Protein AF-A0A174ET36-F1 (afdb_monomer_lite)

Organism: NCBI:txid29363

Secondary structure (DSSP, 8-state):
--------EEEEGGG---PPPGGGGGS-HHHHHHHHHHHHT-EEETTS-EEEETTTHHHHTT-SSHHHHHHHHHTS-GGGEEEETTEEEEEHHHHHHHHHHHHHH-TT-HHHHHHHHHHHHHHTSHHHHHHHHHHHHHHHHHHHHHHHHHHTT-

Structure (mmCIF, N/CA/C/O backbone):
data_AF-A0A174ET36-F1
#
_entry.id   AF-A0A174ET36-F1
#
loop_
_atom_site.group_PDB
_atom_site.id
_atom_site.type_symbol
_atom_site.label_atom_id
_atom_site.label_alt_id
_atom_site.label_comp_id
_atom_site.label_asym_id
_atom_site.label_entity_id
_atom_site.label_seq_id
_atom_site.pdbx_PDB_ins_code
_atom_site.Cartn_x
_atom_site.Cartn_y
_atom_site.Cartn_z
_atom_site.occupancy
_atom_site.B_iso_or_equiv
_atom_site.auth_seq_id
_atom_site.auth_comp_id
_atom_site.auth_asym_id
_atom_site.auth_atom_id
_atom_site.pdbx_PDB_model_num
ATOM 1 N N . MET A 1 1 ? -14.172 -18.590 20.786 1.00 30.34 1 MET A N 1
ATOM 2 C CA . MET A 1 1 ? -14.777 -17.358 20.230 1.00 30.34 1 MET A CA 1
ATOM 3 C C . MET A 1 1 ? -13.667 -16.527 19.600 1.00 30.34 1 MET A C 1
ATOM 5 O O . MET A 1 1 ? -12.855 -15.972 20.326 1.00 30.34 1 MET A O 1
ATOM 9 N N . ASN A 1 2 ? -13.566 -16.510 18.267 1.00 33.94 2 ASN A N 1
ATOM 10 C CA . ASN A 1 2 ? -12.591 -15.669 17.566 1.00 33.94 2 ASN A CA 1
ATOM 11 C C . ASN A 1 2 ? -13.090 -14.224 17.606 1.00 33.94 2 ASN A C 1
ATOM 13 O O . ASN A 1 2 ? -13.995 -13.868 16.854 1.00 33.94 2 ASN A O 1
ATOM 17 N N . ASN A 1 3 ? -12.505 -13.398 18.474 1.00 39.25 3 ASN A N 1
ATOM 18 C CA . ASN A 1 3 ? -12.635 -11.946 18.396 1.00 39.25 3 ASN A CA 1
ATOM 19 C C . ASN A 1 3 ? -11.979 -11.490 17.082 1.00 39.25 3 ASN A C 1
ATOM 21 O O . ASN A 1 3 ? -10.802 -11.135 17.053 1.00 39.25 3 ASN A O 1
ATOM 25 N N . LYS A 1 4 ? -12.717 -11.547 15.964 1.00 53.69 4 LYS A N 1
ATOM 26 C CA . LYS A 1 4 ? -12.343 -10.817 14.751 1.00 53.69 4 LYS A CA 1
ATOM 27 C C . LYS A 1 4 ? -12.384 -9.345 15.134 1.00 53.69 4 LYS A C 1
ATOM 29 O O . LYS A 1 4 ? -13.459 -8.776 15.297 1.00 53.69 4 LYS A O 1
ATOM 34 N N . SER A 1 5 ? -11.213 -8.762 15.368 1.00 60.03 5 SER A N 1
ATOM 35 C CA . SER A 1 5 ? -11.098 -7.333 15.616 1.00 60.03 5 SER A CA 1
ATOM 36 C C . SER A 1 5 ? -11.688 -6.605 14.412 1.00 60.03 5 SER A C 1
ATOM 38 O O . SER A 1 5 ? -11.255 -6.795 13.277 1.00 60.03 5 SER A O 1
ATOM 40 N N . VAL A 1 6 ? -12.746 -5.833 14.651 1.00 76.12 6 VAL A N 1
ATOM 41 C CA . VAL A 1 6 ? -13.384 -5.043 13.600 1.00 76.12 6 VAL A CA 1
ATOM 42 C C . VAL A 1 6 ? -12.384 -3.975 13.171 1.00 76.12 6 VAL A C 1
ATOM 44 O O . VAL A 1 6 ? -11.966 -3.144 13.978 1.00 76.12 6 VAL A O 1
ATOM 47 N N . ILE A 1 7 ? -11.961 -4.026 11.909 1.00 83.81 7 ILE A N 1
ATOM 48 C CA . ILE A 1 7 ? -11.088 -3.008 11.325 1.00 83.81 7 ILE A CA 1
ATOM 49 C C . ILE A 1 7 ? -11.967 -1.816 10.967 1.00 83.81 7 ILE A C 1
ATOM 51 O O . ILE A 1 7 ? -12.843 -1.917 10.112 1.00 83.81 7 ILE A O 1
ATOM 55 N N . VAL A 1 8 ? -11.732 -0.693 11.641 1.00 85.88 8 VAL A N 1
ATOM 56 C CA . VAL A 1 8 ? -12.435 0.566 11.387 1.00 85.88 8 VAL A CA 1
ATOM 57 C C . VAL A 1 8 ? -11.507 1.467 10.589 1.00 85.88 8 VAL A C 1
ATOM 59 O O . VAL A 1 8 ? -10.485 1.919 11.108 1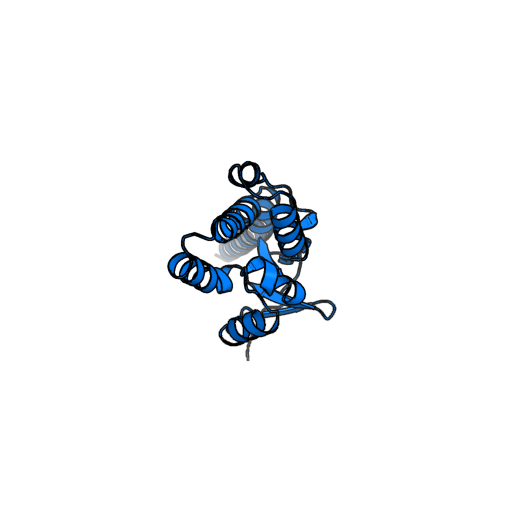.00 85.88 8 VAL A O 1
ATOM 62 N N . PHE A 1 9 ? -11.850 1.710 9.327 1.00 89.81 9 PHE A N 1
ATOM 63 C CA . PHE A 1 9 ? -11.112 2.636 8.476 1.00 89.81 9 PHE A CA 1
ATOM 64 C C . PHE A 1 9 ? -11.324 4.081 8.931 1.00 89.81 9 PHE A C 1
ATOM 66 O O . PHE A 1 9 ? -12.436 4.464 9.285 1.00 89.81 9 PHE A O 1
ATOM 73 N N . SER A 1 10 ? -10.247 4.867 8.946 1.00 86.81 10 SER A N 1
ATOM 74 C CA . SER A 1 10 ? -10.264 6.260 9.399 1.00 86.81 10 SER A CA 1
ATOM 75 C C . SER A 1 10 ? -10.123 7.258 8.257 1.00 86.81 10 SER A C 1
ATOM 77 O O . SER A 1 10 ? -10.764 8.304 8.299 1.00 86.81 10 SER A O 1
ATOM 79 N N . SER A 1 11 ? -9.264 6.988 7.271 1.00 90.06 11 SER A N 1
ATOM 80 C CA . SER A 1 11 ? -9.043 7.908 6.150 1.00 90.06 11 SER A CA 1
ATOM 81 C C . SER A 1 11 ? -8.511 7.204 4.905 1.00 90.06 11 SER A C 1
ATOM 83 O O . SER A 1 11 ? -7.93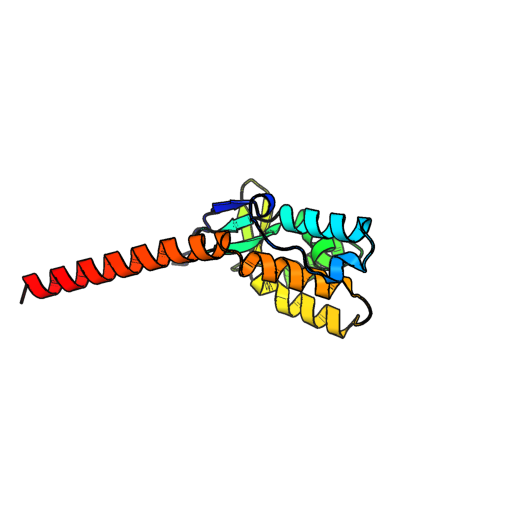1 6.118 4.977 1.00 90.06 11 SER A O 1
ATOM 85 N N . ASP A 1 12 ? -8.696 7.843 3.751 1.00 94.81 12 ASP A N 1
ATOM 86 C CA . ASP A 1 12 ? -7.997 7.485 2.519 1.00 94.81 12 ASP A CA 1
ATOM 87 C C . ASP A 1 12 ? -6.554 7.990 2.559 1.00 94.81 12 ASP A C 1
ATOM 89 O O . ASP A 1 12 ? -6.300 9.123 2.969 1.00 94.81 12 ASP A O 1
ATOM 93 N N . ILE A 1 13 ? -5.608 7.194 2.048 1.00 95.88 13 ILE A N 1
ATOM 94 C CA . ILE A 1 13 ? -4.189 7.589 1.994 1.00 95.88 13 ILE A CA 1
ATOM 95 C C . ILE A 1 13 ? -3.992 8.859 1.157 1.00 95.88 13 ILE A C 1
ATOM 97 O O . ILE A 1 13 ? -3.118 9.664 1.458 1.00 95.88 13 ILE A O 1
ATOM 101 N N . ARG A 1 14 ? -4.834 9.087 0.139 1.00 95.19 14 ARG A N 1
ATOM 102 C CA . ARG A 1 14 ? -4.799 10.311 -0.678 1.00 95.19 14 ARG A CA 1
ATOM 103 C C . ARG A 1 14 ? -4.904 11.600 0.150 1.00 95.19 14 ARG A C 1
ATOM 105 O O . ARG A 1 14 ? -4.419 12.628 -0.307 1.00 95.19 14 ARG A O 1
ATOM 112 N N . GLY A 1 15 ? -5.563 11.553 1.307 1.00 92.25 15 GLY A N 1
ATOM 113 C CA . GLY A 1 15 ? -5.726 12.700 2.200 1.00 92.25 15 GLY A CA 1
ATOM 114 C C . GLY A 1 15 ? -4.590 12.887 3.207 1.00 92.25 15 GLY A C 1
ATOM 115 O O . GLY A 1 15 ? -4.672 13.814 4.002 1.00 92.25 15 GLY A O 1
ATOM 116 N N . ILE A 1 16 ? -3.575 12.017 3.206 1.00 94.69 16 ILE A N 1
ATOM 117 C CA . ILE A 1 16 ? -2.438 12.092 4.127 1.00 94.69 16 ILE A CA 1
ATOM 118 C C . ILE A 1 16 ? -1.356 12.998 3.543 1.00 94.69 16 ILE A C 1
ATOM 120 O O . ILE A 1 16 ? -0.917 12.803 2.407 1.00 94.69 16 ILE A O 1
ATOM 124 N N . ASN A 1 17 ? -0.884 13.948 4.344 1.00 93.56 17 ASN A N 1
ATOM 125 C CA . ASN A 1 17 ? 0.237 14.807 3.988 1.00 93.56 17 ASN A CA 1
ATOM 126 C C . ASN A 1 17 ? 1.558 14.090 4.285 1.00 93.56 17 ASN A C 1
ATOM 128 O O . ASN A 1 17 ? 1.826 13.715 5.422 1.00 93.56 17 ASN A O 1
ATOM 132 N N . TYR A 1 18 ? 2.398 13.900 3.268 1.00 95.62 18 TYR A N 1
ATOM 133 C CA . TYR A 1 18 ? 3.732 13.313 3.417 1.00 95.62 18 TYR A CA 1
ATOM 134 C C . TYR A 1 18 ? 4.707 13.918 2.407 1.00 95.62 18 TYR A C 1
ATOM 136 O O . TYR A 1 18 ? 4.307 14.457 1.368 1.00 95.62 18 TYR A O 1
ATOM 144 N N . LYS A 1 19 ? 6.006 13.816 2.695 1.00 95.56 19 LYS A N 1
ATOM 145 C CA . LYS A 1 19 ? 7.051 14.280 1.785 1.00 95.56 19 LYS A CA 1
ATOM 146 C C . LYS A 1 19 ? 7.333 13.209 0.731 1.00 95.56 19 LYS A C 1
ATOM 148 O O . LYS A 1 19 ? 7.618 12.062 1.052 1.00 95.56 19 LYS A O 1
ATOM 153 N N . MET A 1 20 ? 7.289 13.576 -0.549 1.00 96.56 20 MET A N 1
ATOM 154 C CA . MET A 1 20 ? 7.713 12.665 -1.618 1.00 96.56 20 MET A CA 1
ATOM 155 C C . MET A 1 20 ? 9.227 12.394 -1.502 1.00 96.56 20 MET A C 1
ATOM 157 O O . MET A 1 20 ? 9.990 13.363 -1.439 1.00 96.56 20 MET A O 1
ATOM 161 N N . PRO A 1 21 ? 9.687 11.127 -1.521 1.00 96.94 21 PRO A N 1
ATOM 162 C CA . PRO A 1 21 ? 11.110 10.809 -1.432 1.00 96.94 21 PRO A CA 1
ATOM 163 C C . PRO A 1 21 ? 11.936 11.458 -2.547 1.00 96.94 21 PRO A C 1
ATOM 165 O O . PRO A 1 21 ? 11.531 11.465 -3.710 1.00 96.94 21 PRO A O 1
ATOM 168 N N . GLU A 1 22 ? 13.134 11.944 -2.213 1.00 95.44 22 GLU A N 1
ATOM 169 C CA . GLU A 1 22 ? 14.028 12.641 -3.154 1.00 95.44 22 GLU A CA 1
ATOM 170 C C . GLU A 1 22 ? 14.360 11.793 -4.391 1.00 95.44 22 GLU A C 1
ATOM 172 O O . GLU A 1 22 ? 14.362 12.307 -5.510 1.00 95.44 22 GLU A O 1
ATOM 177 N N . ARG A 1 23 ? 14.509 10.470 -4.218 1.00 93.94 23 ARG A N 1
ATOM 178 C CA . ARG A 1 23 ? 14.747 9.503 -5.304 1.00 93.94 23 ARG A CA 1
ATOM 179 C C . ARG A 1 23 ? 13.709 9.599 -6.424 1.00 93.94 23 ARG A C 1
ATOM 181 O O . ARG A 1 23 ? 14.022 9.284 -7.570 1.00 93.94 23 ARG A O 1
ATOM 188 N N . ALA A 1 24 ? 12.478 10.014 -6.122 1.00 95.38 24 ALA A N 1
ATOM 189 C CA . ALA A 1 24 ? 11.432 10.178 -7.126 1.00 95.38 24 ALA A CA 1
ATOM 190 C C . ALA A 1 24 ? 11.827 11.169 -8.237 1.00 95.38 24 ALA A C 1
ATOM 192 O O . ALA A 1 24 ? 11.354 11.022 -9.364 1.00 95.38 24 ALA A O 1
ATOM 193 N N . LYS A 1 25 ? 12.703 12.141 -7.941 1.00 95.25 25 LYS A N 1
ATOM 194 C CA . LYS A 1 25 ? 13.207 13.130 -8.908 1.00 95.25 25 LYS A CA 1
ATOM 195 C C . LYS A 1 25 ? 14.085 12.498 -9.996 1.00 95.25 25 LYS A C 1
ATOM 197 O O . LYS A 1 25 ? 14.081 12.987 -11.122 1.00 95.25 25 LYS A O 1
ATOM 202 N N . ASP A 1 26 ? 14.742 11.380 -9.687 1.00 95.19 26 ASP A N 1
ATOM 203 C CA . ASP A 1 26 ? 15.672 10.672 -10.582 1.00 95.19 26 ASP A CA 1
ATOM 204 C C . ASP A 1 26 ? 15.021 9.508 -11.349 1.00 95.19 26 ASP A C 1
ATOM 206 O O . ASP A 1 26 ? 15.711 8.691 -11.969 1.00 95.19 26 ASP A O 1
ATOM 210 N N . LEU A 1 27 ? 13.701 9.356 -11.238 1.00 95.81 27 LEU A N 1
ATOM 211 C CA . LEU A 1 27 ? 12.941 8.243 -11.801 1.00 95.81 27 LEU A CA 1
ATOM 212 C C . LEU A 1 27 ? 11.927 8.736 -12.838 1.00 95.81 27 LEU A C 1
ATOM 214 O O . LEU A 1 27 ? 11.564 9.910 -12.883 1.00 95.81 27 LEU A O 1
ATOM 218 N N . ASP A 1 28 ? 11.438 7.820 -13.681 1.00 96.44 28 ASP A N 1
ATOM 219 C CA . ASP A 1 28 ? 10.418 8.160 -14.674 1.00 96.44 28 ASP A CA 1
ATOM 220 C C . ASP A 1 28 ? 9.139 8.665 -13.989 1.00 96.44 28 ASP A C 1
ATOM 222 O O . ASP A 1 28 ? 8.473 7.935 -13.245 1.00 96.44 28 ASP A O 1
ATOM 226 N N . LYS A 1 29 ? 8.766 9.910 -14.298 1.00 96.56 29 LYS A N 1
ATOM 227 C CA . LYS A 1 29 ? 7.619 10.610 -13.703 1.00 96.56 29 LYS A CA 1
ATOM 228 C C . LYS A 1 29 ? 6.309 9.851 -13.903 1.00 96.56 29 LYS A C 1
ATOM 230 O O . LYS A 1 29 ? 5.458 9.845 -13.014 1.00 96.56 29 LYS A O 1
ATOM 235 N N . THR A 1 30 ? 6.143 9.188 -15.048 1.00 96.81 30 THR A N 1
ATOM 236 C CA . THR A 1 30 ? 4.926 8.419 -15.348 1.00 96.81 30 THR A CA 1
ATOM 237 C C . THR A 1 30 ? 4.798 7.226 -14.409 1.00 96.81 30 THR A C 1
ATOM 239 O O . THR A 1 30 ? 3.730 6.958 -13.856 1.00 96.81 30 THR A O 1
ATOM 242 N N . THR A 1 31 ? 5.900 6.516 -14.199 1.00 96.12 31 THR A N 1
ATOM 243 C CA . THR A 1 31 ? 5.972 5.351 -13.324 1.00 96.12 31 THR A CA 1
ATOM 244 C C . THR A 1 31 ? 5.836 5.742 -11.855 1.00 96.12 31 THR A C 1
ATOM 246 O O . THR A 1 31 ? 5.088 5.083 -11.132 1.00 96.12 31 THR A O 1
ATOM 249 N N . VAL A 1 32 ? 6.476 6.838 -11.429 1.00 97.38 32 VAL A N 1
ATOM 250 C CA . VAL A 1 32 ? 6.290 7.422 -10.089 1.00 97.38 32 VAL A CA 1
ATOM 251 C C . VAL A 1 32 ? 4.810 7.725 -9.853 1.00 97.38 32 VAL A C 1
ATOM 253 O O . VAL A 1 32 ? 4.225 7.202 -8.909 1.00 97.38 32 VAL A O 1
ATOM 256 N N . LYS A 1 33 ? 4.156 8.456 -10.766 1.00 96.94 33 LYS A N 1
ATOM 257 C CA . LYS A 1 33 ? 2.726 8.787 -10.660 1.00 96.94 33 LYS A CA 1
ATOM 258 C C . LYS A 1 33 ? 1.837 7.544 -10.568 1.00 96.94 33 LYS A C 1
ATOM 260 O O . LYS A 1 33 ? 0.890 7.527 -9.786 1.00 96.94 33 LYS A O 1
ATOM 265 N N . LYS A 1 34 ? 2.133 6.488 -11.337 1.00 97.12 34 LYS A N 1
ATOM 266 C CA . LYS A 1 34 ? 1.399 5.210 -11.263 1.00 97.12 34 LYS A CA 1
ATOM 267 C C . LYS A 1 34 ? 1.531 4.553 -9.887 1.00 97.12 34 LYS A C 1
ATOM 269 O O . LYS A 1 34 ? 0.523 4.094 -9.355 1.00 97.12 34 LYS A O 1
ATOM 274 N N . ILE A 1 35 ? 2.735 4.531 -9.313 1.00 97.25 35 ILE A N 1
ATOM 275 C CA . ILE A 1 35 ? 2.979 4.004 -7.961 1.00 97.25 35 ILE A CA 1
ATOM 276 C C . ILE A 1 35 ? 2.235 4.831 -6.918 1.00 97.25 35 ILE A C 1
ATOM 278 O O . ILE A 1 35 ? 1.472 4.273 -6.134 1.00 97.25 35 ILE A O 1
ATOM 282 N N . THR A 1 36 ? 2.412 6.152 -6.936 1.00 97.12 36 THR A N 1
ATOM 283 C CA . THR A 1 36 ? 1.763 7.061 -5.988 1.00 97.12 36 THR A CA 1
ATOM 284 C C . THR A 1 36 ? 0.247 6.906 -6.035 1.00 97.12 36 THR A C 1
ATOM 286 O O . THR A 1 36 ? -0.390 6.759 -4.999 1.00 97.12 36 THR A O 1
ATOM 289 N N . ASN A 1 37 ? -0.343 6.836 -7.231 1.00 97.38 37 ASN A N 1
ATOM 290 C CA . ASN A 1 37 ? -1.777 6.603 -7.376 1.00 97.38 37 ASN A CA 1
ATOM 291 C C . ASN A 1 37 ? -2.204 5.234 -6.833 1.00 97.38 37 ASN A C 1
ATOM 293 O O . ASN A 1 37 ? -3.236 5.148 -6.175 1.00 97.38 37 ASN A O 1
ATOM 297 N N . ALA A 1 38 ? -1.426 4.177 -7.078 1.00 97.00 38 ALA A N 1
ATOM 298 C CA . ALA A 1 38 ? -1.718 2.844 -6.555 1.00 97.00 38 ALA A CA 1
ATOM 299 C C . ALA A 1 38 ? -1.717 2.805 -5.018 1.00 97.00 38 ALA A C 1
ATOM 301 O O . ALA A 1 38 ? -2.593 2.163 -4.439 1.00 97.00 38 ALA A O 1
ATOM 302 N N . ILE A 1 39 ? -0.780 3.516 -4.382 1.00 97.56 39 ILE A N 1
ATOM 303 C CA . ILE A 1 39 ? -0.695 3.677 -2.924 1.00 97.56 39 ILE A CA 1
ATOM 304 C C . ILE A 1 39 ? -1.858 4.533 -2.405 1.00 97.56 39 ILE A C 1
ATOM 306 O O . ILE A 1 39 ? -2.533 4.132 -1.465 1.00 97.56 39 ILE A O 1
ATOM 310 N N . ASN A 1 40 ? -2.173 5.651 -3.064 1.00 96.44 40 ASN A N 1
ATOM 311 C CA . ASN A 1 40 ? -3.259 6.561 -2.677 1.00 96.44 40 ASN A CA 1
ATOM 312 C C . ASN A 1 40 ? -4.664 5.933 -2.735 1.00 96.44 40 ASN A C 1
ATOM 314 O O . ASN A 1 40 ? -5.602 6.509 -2.192 1.00 96.44 40 ASN A O 1
ATOM 318 N N . TYR A 1 41 ? -4.826 4.791 -3.412 1.00 95.88 41 TYR A N 1
ATOM 319 C CA . TYR A 1 41 ? -6.054 3.983 -3.391 1.00 95.88 41 TYR A CA 1
ATOM 320 C C . TYR A 1 41 ? -6.220 3.152 -2.106 1.00 95.88 41 TYR A C 1
ATOM 322 O O . TYR A 1 41 ? -7.272 2.546 -1.889 1.00 95.88 41 TYR A O 1
ATOM 330 N N . GLY A 1 42 ? -5.177 3.073 -1.281 1.00 96.75 42 GLY A N 1
ATOM 331 C CA . GLY A 1 42 ? -5.232 2.455 0.033 1.00 96.75 42 GLY A CA 1
ATOM 332 C C . GLY A 1 42 ? -5.902 3.345 1.079 1.00 96.75 42 GLY A C 1
ATOM 333 O O . GLY A 1 42 ? -6.246 4.505 0.838 1.00 96.75 42 GLY A O 1
ATOM 334 N N . LYS A 1 43 ? -6.069 2.777 2.268 1.00 96.94 43 LYS A N 1
ATOM 335 C CA . LYS A 1 43 ? -6.713 3.412 3.419 1.00 96.94 43 LYS A CA 1
ATOM 336 C C . LYS A 1 43 ? -5.856 3.255 4.668 1.00 96.94 43 LYS A C 1
ATOM 338 O O . LYS A 1 43 ? -4.965 2.409 4.723 1.00 96.94 43 LYS A O 1
ATOM 343 N N . THR A 1 44 ? -6.154 4.044 5.685 1.00 95.94 44 THR A N 1
ATOM 344 C CA . THR A 1 44 ? -5.596 3.896 7.029 1.00 95.94 44 THR A CA 1
ATOM 345 C C . THR A 1 44 ? -6.699 3.458 7.985 1.00 95.94 44 THR A C 1
ATOM 347 O O . THR A 1 44 ? -7.858 3.856 7.824 1.00 95.94 44 THR A O 1
ATOM 350 N N . ASP A 1 45 ? -6.379 2.611 8.962 1.00 93.88 45 ASP A N 1
ATOM 351 C CA . ASP A 1 45 ? -7.316 2.303 10.044 1.00 93.88 45 ASP A CA 1
ATOM 352 C C . ASP A 1 45 ? -7.209 3.308 11.200 1.00 93.88 45 ASP A C 1
ATOM 354 O O . ASP A 1 45 ? -6.294 4.128 11.275 1.00 93.88 45 ASP A O 1
ATOM 358 N N . SER A 1 46 ? -8.155 3.236 12.132 1.00 89.69 46 SER A N 1
ATOM 359 C CA . SER A 1 46 ? -8.200 4.079 13.333 1.00 89.69 46 SER A CA 1
ATOM 360 C C . SER A 1 46 ? -7.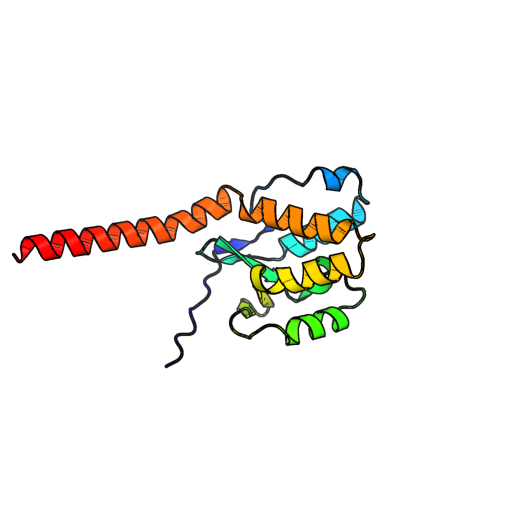000 3.917 14.275 1.00 89.69 46 SER A C 1
ATOM 362 O O . SER A 1 46 ? -6.867 4.686 15.226 1.00 89.69 46 SER A O 1
ATOM 364 N N . ARG A 1 47 ? -6.124 2.937 14.027 1.00 90.38 47 ARG A N 1
ATOM 365 C CA . ARG A 1 47 ? -4.867 2.711 14.753 1.00 90.38 47 ARG A CA 1
ATOM 366 C C . ARG A 1 47 ? -3.657 3.243 13.979 1.00 90.38 47 ARG A C 1
ATOM 368 O O . ARG A 1 47 ? -2.527 3.042 14.418 1.00 90.38 47 ARG A O 1
ATOM 375 N N . GLY A 1 48 ? -3.869 3.898 12.837 1.00 92.69 48 GLY A N 1
ATOM 376 C CA . GLY A 1 48 ? -2.801 4.389 11.970 1.00 92.69 48 GLY A CA 1
ATOM 377 C C . GLY A 1 48 ? -2.055 3.268 11.240 1.00 92.69 48 GLY A C 1
ATOM 378 O O . GLY A 1 48 ? -0.874 3.425 10.926 1.00 92.69 48 GLY A O 1
ATOM 379 N N . LEU A 1 49 ? -2.702 2.119 11.012 1.00 95.06 49 LEU A N 1
ATOM 380 C CA . LEU A 1 49 ? -2.164 1.063 10.158 1.00 95.06 49 LEU A CA 1
ATOM 381 C C . LEU A 1 49 ? -2.551 1.302 8.700 1.00 95.06 49 LEU A C 1
ATOM 383 O O . LEU A 1 49 ? -3.687 1.665 8.404 1.00 95.06 49 LEU A O 1
ATOM 387 N N . ILE A 1 50 ? -1.611 1.048 7.793 1.00 97.06 50 ILE A N 1
ATOM 388 C CA . ILE A 1 50 ? -1.771 1.272 6.355 1.00 97.06 50 ILE A CA 1
ATOM 389 C C . ILE A 1 50 ? -2.283 -0.000 5.675 1.00 97.06 50 ILE A C 1
ATOM 391 O O . ILE A 1 50 ? -1.689 -1.072 5.803 1.00 97.06 50 ILE A O 1
ATOM 395 N N . TRP A 1 51 ? -3.351 0.136 4.897 1.00 97.44 51 TRP A N 1
ATOM 396 C CA . TRP A 1 51 ? -4.009 -0.939 4.166 1.00 97.44 51 TRP A CA 1
ATOM 397 C C . TRP A 1 51 ? -3.980 -0.655 2.666 1.00 97.44 51 TRP A C 1
ATOM 399 O O . TRP A 1 51 ? -4.506 0.353 2.194 1.00 97.44 51 TRP A O 1
ATOM 409 N N . ILE A 1 52 ? -3.382 -1.562 1.899 1.00 97.31 52 ILE A N 1
ATOM 410 C CA . ILE A 1 52 ? -3.219 -1.430 0.451 1.00 97.31 52 ILE A CA 1
ATOM 411 C C . ILE A 1 52 ? -4.375 -2.127 -0.257 1.00 97.31 52 ILE A C 1
ATOM 413 O O . ILE A 1 52 ? -4.711 -3.264 0.067 1.00 97.31 52 ILE A O 1
ATOM 417 N N . ASN A 1 53 ? -4.974 -1.453 -1.238 1.00 96.25 53 ASN A N 1
ATOM 418 C CA . ASN A 1 53 ? -6.062 -2.018 -2.027 1.00 96.25 53 ASN A CA 1
ATOM 419 C C . ASN A 1 53 ? -5.540 -3.137 -2.949 1.00 96.25 53 ASN A C 1
ATOM 421 O O . ASN A 1 53 ? -4.627 -2.930 -3.755 1.00 96.25 53 ASN A O 1
ATOM 425 N N . CYS A 1 54 ? -6.145 -4.323 -2.875 1.00 94.50 54 CYS A N 1
ATOM 426 C CA . CYS A 1 54 ? -5.723 -5.490 -3.650 1.00 94.50 54 CYS A CA 1
ATOM 427 C C . CYS A 1 54 ? -5.848 -5.287 -5.173 1.00 94.50 54 CYS A C 1
ATOM 429 O O . CYS A 1 54 ? -5.130 -5.925 -5.941 1.00 94.50 54 CYS A O 1
ATOM 431 N N . SER A 1 55 ? -6.698 -4.371 -5.651 1.00 93.50 55 SER A N 1
ATOM 432 C CA . SER A 1 55 ? -6.836 -4.093 -7.091 1.00 93.50 55 SER A CA 1
ATOM 433 C C . SER A 1 55 ? -5.604 -3.404 -7.701 1.00 93.50 55 SER A C 1
ATOM 435 O O . SER A 1 55 ? -5.301 -3.600 -8.886 1.00 93.50 55 SER A O 1
ATOM 437 N N . THR A 1 56 ? -4.855 -2.641 -6.897 1.00 94.94 56 THR A N 1
ATOM 438 C CA . THR A 1 56 ? -3.660 -1.889 -7.316 1.00 94.94 56 THR A CA 1
ATOM 439 C C . THR A 1 56 ? -2.350 -2.541 -6.865 1.00 94.94 56 THR A C 1
ATOM 441 O O . THR A 1 56 ? -1.271 -2.082 -7.243 1.00 94.94 56 THR A O 1
ATOM 444 N N . ILE A 1 57 ? -2.423 -3.660 -6.138 1.00 93.62 57 ILE A N 1
ATOM 445 C CA . ILE A 1 57 ? -1.274 -4.314 -5.499 1.00 93.62 57 ILE A CA 1
ATOM 446 C C . ILE A 1 57 ? -0.165 -4.724 -6.474 1.00 93.62 57 ILE A C 1
ATOM 448 O O . ILE A 1 57 ? 1.011 -4.628 -6.147 1.00 93.62 57 ILE A O 1
ATOM 452 N N . HIS A 1 58 ? -0.511 -5.117 -7.700 1.00 94.00 58 HIS A N 1
ATOM 453 C CA . HIS A 1 58 ? 0.459 -5.467 -8.740 1.00 94.00 58 HIS A CA 1
ATOM 454 C C . HIS A 1 58 ? 1.417 -4.309 -9.070 1.00 94.00 58 HIS A C 1
ATOM 456 O O . HIS A 1 58 ? 2.605 -4.527 -9.309 1.00 94.00 58 HIS A O 1
ATOM 462 N N . THR A 1 59 ? 0.916 -3.071 -9.015 1.00 94.69 59 THR A N 1
ATOM 463 C CA . THR A 1 59 ? 1.711 -1.851 -9.190 1.00 94.69 59 THR A CA 1
ATOM 464 C C . THR A 1 59 ? 2.568 -1.565 -7.960 1.00 94.69 59 THR A C 1
ATOM 466 O O . THR A 1 59 ? 3.711 -1.148 -8.113 1.00 94.69 59 THR A O 1
ATOM 469 N N . VAL A 1 60 ? 2.064 -1.829 -6.752 1.00 93.75 60 VAL A N 1
ATOM 470 C CA . VAL A 1 60 ? 2.826 -1.653 -5.501 1.00 93.75 60 VAL A CA 1
ATOM 471 C C . VAL A 1 60 ? 3.965 -2.677 -5.405 1.00 93.75 60 VAL A C 1
ATOM 473 O O . VAL A 1 60 ? 5.110 -2.313 -5.174 1.00 93.75 60 VAL A O 1
ATOM 476 N N . LEU A 1 61 ? 3.690 -3.951 -5.694 1.00 92.12 61 LEU A N 1
ATOM 477 C CA . LEU A 1 61 ? 4.674 -5.042 -5.678 1.00 92.12 61 LEU A CA 1
ATOM 478 C C . LEU A 1 61 ? 5.561 -5.091 -6.930 1.00 92.12 61 LEU A C 1
ATOM 480 O O . LEU A 1 61 ? 6.453 -5.938 -7.032 1.00 92.12 61 LEU A O 1
ATOM 484 N N . ARG A 1 62 ? 5.313 -4.209 -7.908 1.00 91.94 62 ARG A N 1
ATOM 485 C CA . ARG A 1 62 ? 6.033 -4.153 -9.188 1.00 91.94 62 ARG A CA 1
ATOM 486 C C . ARG A 1 62 ? 6.126 -5.519 -9.868 1.00 91.94 62 ARG A C 1
ATOM 488 O O . ARG A 1 62 ? 7.200 -5.935 -10.306 1.00 91.94 62 ARG A O 1
ATOM 495 N N . VAL A 1 63 ? 4.997 -6.213 -9.951 1.00 90.19 63 VAL A N 1
ATOM 496 C CA . VAL A 1 63 ? 4.843 -7.430 -10.758 1.00 90.19 63 VAL A CA 1
ATOM 497 C C . VAL A 1 63 ? 4.176 -7.089 -12.085 1.00 90.19 63 VAL A C 1
ATOM 499 O O . VAL A 1 63 ? 3.455 -6.098 -12.204 1.00 90.19 63 VAL A O 1
ATOM 502 N N . ARG A 1 64 ? 4.447 -7.894 -13.114 1.00 85.69 64 ARG A N 1
ATOM 503 C CA . ARG A 1 64 ? 3.989 -7.602 -14.475 1.00 85.69 64 ARG A CA 1
ATOM 504 C C . ARG A 1 64 ? 2.481 -7.787 -14.618 1.00 85.69 64 ARG A C 1
ATOM 506 O O . ARG A 1 64 ? 1.847 -6.995 -15.311 1.00 85.69 64 ARG A O 1
ATOM 513 N N . ARG A 1 65 ? 1.915 -8.833 -14.009 1.00 87.12 65 ARG A N 1
ATOM 514 C CA . ARG A 1 65 ? 0.501 -9.189 -14.166 1.00 87.12 65 ARG A CA 1
ATOM 515 C C . ARG A 1 65 ? -0.222 -9.173 -12.822 1.00 87.12 65 ARG A C 1
ATOM 517 O O . ARG A 1 65 ? 0.357 -9.440 -11.773 1.00 87.12 65 ARG A O 1
ATOM 524 N N . LYS A 1 66 ? -1.531 -8.908 -12.865 1.00 86.25 66 LYS A N 1
ATOM 525 C CA . LYS A 1 66 ? -2.406 -8.971 -11.682 1.00 86.25 66 LYS A CA 1
ATOM 526 C C . LYS A 1 66 ? -2.456 -10.374 -11.064 1.00 86.25 66 LYS A C 1
ATOM 528 O O . LYS A 1 66 ? -2.516 -10.486 -9.846 1.00 86.25 66 LYS A O 1
ATOM 533 N N . VAL A 1 67 ? -2.401 -11.419 -11.893 1.00 86.81 67 VAL A N 1
ATOM 534 C CA . VAL A 1 67 ? -2.387 -12.823 -11.444 1.00 86.81 67 VAL A CA 1
ATOM 535 C C . VAL A 1 67 ? -1.149 -13.147 -10.605 1.00 86.81 67 VAL A C 1
ATOM 537 O O . VAL A 1 67 ? -1.288 -13.732 -9.538 1.00 86.81 67 VAL A O 1
ATOM 540 N N . ASP A 1 68 ? 0.028 -12.652 -10.999 1.00 87.00 68 ASP A N 1
ATOM 541 C CA . ASP A 1 68 ? 1.269 -12.826 -10.230 1.00 87.00 68 ASP A CA 1
ATOM 542 C C . ASP A 1 68 ? 1.125 -12.228 -8.821 1.00 87.00 68 ASP A C 1
ATOM 544 O O . ASP A 1 68 ? 1.563 -12.799 -7.827 1.00 87.00 68 ASP A O 1
ATOM 548 N N . ALA A 1 69 ? 0.454 -11.077 -8.729 1.00 87.31 69 ALA A N 1
ATOM 549 C CA . ALA A 1 69 ? 0.190 -10.416 -7.458 1.00 87.31 69 ALA A CA 1
ATOM 550 C C . ALA A 1 69 ? -0.818 -11.194 -6.595 1.00 87.31 69 ALA A C 1
ATOM 552 O O . ALA A 1 69 ? -0.692 -11.210 -5.375 1.00 87.31 69 ALA A O 1
ATOM 553 N N . ARG A 1 70 ? -1.798 -11.862 -7.218 1.00 86.88 70 ARG A N 1
ATOM 554 C CA . ARG A 1 70 ? -2.799 -12.682 -6.523 1.00 86.88 70 ARG A CA 1
ATOM 555 C C . ARG A 1 70 ? -2.160 -13.872 -5.809 1.00 86.88 70 ARG A C 1
ATOM 557 O O . ARG A 1 70 ? -2.462 -14.088 -4.642 1.00 86.88 70 ARG A O 1
ATOM 564 N N . HIS A 1 71 ? -1.224 -14.561 -6.459 1.00 87.88 71 HIS A N 1
ATOM 565 C CA . HIS A 1 71 ? -0.484 -15.662 -5.833 1.00 87.88 71 HIS A CA 1
ATOM 566 C C . HIS A 1 71 ? 0.330 -15.206 -4.617 1.00 87.88 71 HIS A C 1
ATOM 568 O O . HIS A 1 71 ? 0.368 -15.891 -3.601 1.00 87.88 71 HIS A O 1
ATOM 574 N N . LEU A 1 72 ? 0.920 -14.007 -4.671 1.00 85.94 72 LEU A N 1
ATOM 575 C CA . LEU A 1 72 ? 1.604 -13.420 -3.513 1.00 85.94 72 LEU A CA 1
ATOM 576 C C . LEU A 1 72 ? 0.633 -13.076 -2.375 1.00 85.94 72 LEU A C 1
ATOM 578 O O . LEU A 1 72 ? 0.990 -13.172 -1.205 1.00 85.94 72 LEU A O 1
ATOM 582 N N . LEU A 1 73 ? -0.603 -12.685 -2.693 1.00 87.44 73 LEU A N 1
ATOM 583 C CA . LEU A 1 73 ? -1.619 -12.450 -1.671 1.00 87.44 73 LEU A CA 1
ATOM 584 C C . LEU A 1 73 ? -2.082 -13.755 -1.022 1.00 87.44 73 LEU A C 1
ATOM 586 O O . LEU A 1 73 ? -2.374 -13.747 0.169 1.00 87.44 73 LEU A O 1
ATOM 590 N N . GLU A 1 74 ? -2.153 -14.872 -1.748 1.00 88.69 74 GLU A N 1
ATOM 591 C CA . GLU A 1 74 ? -2.566 -16.179 -1.205 1.00 88.69 74 GLU A CA 1
ATOM 592 C C . GLU A 1 74 ? -1.666 -16.649 -0.055 1.00 88.69 74 GLU A C 1
ATOM 594 O O . GLU A 1 74 ? -2.166 -17.252 0.891 1.00 88.69 74 GLU A O 1
ATOM 599 N N . THR A 1 75 ? -0.383 -16.272 -0.054 1.00 88.44 75 THR A N 1
ATOM 600 C CA . THR A 1 75 ? 0.554 -16.610 1.032 1.00 88.44 75 THR A CA 1
ATOM 601 C C . THR A 1 75 ? 0.349 -15.792 2.311 1.00 88.44 75 THR A C 1
ATOM 603 O O . THR A 1 75 ? 0.971 -16.077 3.331 1.00 88.44 75 THR A O 1
ATOM 606 N N . ILE A 1 76 ? -0.483 -14.747 2.273 1.00 90.88 76 ILE A N 1
ATOM 607 C CA . ILE A 1 76 ? -0.730 -13.859 3.414 1.00 90.88 76 ILE A CA 1
ATOM 608 C C . ILE A 1 76 ? -1.919 -14.374 4.230 1.00 90.88 76 ILE A C 1
ATOM 610 O O . ILE A 1 76 ? -3.012 -14.592 3.696 1.00 90.88 76 ILE A O 1
ATOM 614 N N . ASP A 1 77 ? -1.718 -14.505 5.541 1.00 91.94 77 ASP A N 1
ATOM 615 C CA . ASP A 1 77 ? -2.753 -14.903 6.499 1.00 91.94 77 ASP A CA 1
ATOM 616 C C . ASP A 1 77 ? -3.981 -13.974 6.413 1.00 91.94 77 ASP A C 1
ATOM 618 O O . ASP A 1 77 ? -3.867 -12.747 6.342 1.00 91.94 77 ASP A O 1
ATOM 622 N N . SER A 1 78 ? -5.170 -14.578 6.451 1.00 90.62 78 SER A N 1
ATOM 623 C CA . SER A 1 78 ? -6.469 -13.902 6.479 1.00 90.62 78 SER A CA 1
ATOM 624 C C . SER A 1 78 ? -6.578 -12.783 7.520 1.00 90.62 78 SER A C 1
ATOM 626 O O . SER A 1 78 ? -7.272 -11.803 7.269 1.00 90.62 78 SER A O 1
ATOM 628 N N . LYS A 1 79 ? -5.868 -12.870 8.655 1.00 91.25 79 LYS A N 1
ATOM 629 C CA . LYS A 1 79 ? -5.883 -11.824 9.697 1.00 91.25 79 LYS A CA 1
ATOM 630 C C . LYS A 1 79 ? -5.282 -10.487 9.245 1.00 91.25 79 LYS A C 1
ATOM 632 O O . LYS A 1 79 ? -5.530 -9.461 9.870 1.00 91.25 79 LYS A O 1
ATOM 637 N N . TYR A 1 80 ? -4.484 -10.504 8.179 1.00 94.75 80 TYR A N 1
ATOM 638 C CA . TYR A 1 80 ? -3.897 -9.319 7.553 1.00 94.75 80 TYR A CA 1
ATOM 639 C C . TYR A 1 80 ? -4.672 -8.867 6.316 1.00 94.75 80 TYR A C 1
ATOM 641 O O . TYR A 1 80 ? -4.205 -7.997 5.583 1.00 94.75 80 TYR A O 1
ATOM 649 N N . LYS A 1 81 ? -5.847 -9.450 6.073 1.00 94.56 81 LYS A N 1
ATOM 650 C CA . LYS A 1 81 ? -6.743 -9.104 4.976 1.00 94.56 81 LYS A CA 1
ATOM 651 C C . LYS A 1 81 ? -8.073 -8.630 5.534 1.00 94.56 81 LYS A C 1
ATOM 653 O O . LYS A 1 81 ? -8.511 -9.058 6.599 1.00 94.56 81 LYS A O 1
ATOM 658 N N . THR A 1 82 ? -8.727 -7.745 4.801 1.00 94.44 82 THR A N 1
ATOM 659 C CA . THR A 1 82 ? -10.067 -7.278 5.143 1.00 94.44 82 THR A CA 1
ATOM 660 C C . THR A 1 82 ? -10.826 -6.864 3.895 1.00 94.44 82 THR A C 1
ATOM 662 O O . THR A 1 82 ? -10.226 -6.581 2.857 1.00 94.44 82 THR A O 1
ATOM 665 N N . THR A 1 83 ? -12.147 -6.809 4.008 1.00 93.81 83 THR A N 1
ATOM 666 C CA . THR A 1 83 ? -13.034 -6.319 2.957 1.00 93.81 83 THR A CA 1
ATOM 667 C C . THR A 1 83 ? -13.796 -5.122 3.496 1.00 93.81 83 THR A C 1
ATOM 669 O O . THR A 1 83 ? -14.351 -5.174 4.592 1.00 93.81 83 THR A O 1
ATOM 672 N N . TYR A 1 84 ? -13.824 -4.044 2.724 1.00 92.00 84 TYR A N 1
ATOM 673 C CA . TYR A 1 84 ? -14.516 -2.814 3.079 1.00 92.00 84 TYR A CA 1
ATOM 674 C C . TYR A 1 84 ? -15.086 -2.171 1.821 1.00 92.00 84 TYR A C 1
ATOM 676 O O . TYR A 1 84 ? -14.381 -2.057 0.820 1.00 92.00 84 TYR A O 1
ATOM 684 N N . GLU A 1 85 ? -16.374 -1.818 1.858 1.00 90.56 85 GLU A N 1
ATOM 685 C CA . GLU A 1 85 ? -17.110 -1.254 0.710 1.00 90.56 85 GLU A CA 1
ATOM 686 C C . GLU A 1 85 ? -16.953 -2.089 -0.581 1.00 90.56 85 GLU A C 1
ATOM 688 O O . GLU A 1 85 ? -16.808 -1.565 -1.680 1.00 90.56 85 GLU A O 1
ATOM 693 N N . GLY A 1 86 ? -16.938 -3.422 -0.449 1.00 90.75 86 GLY A N 1
ATOM 694 C CA . GLY A 1 86 ? -16.792 -4.349 -1.579 1.00 90.75 86 GLY A CA 1
ATOM 695 C C . GLY A 1 86 ? -15.374 -4.464 -2.154 1.00 90.75 86 GLY A C 1
ATOM 696 O O . GLY A 1 86 ? -15.158 -5.259 -3.067 1.00 90.75 86 GLY A O 1
ATOM 697 N N . ALA A 1 87 ? -14.397 -3.727 -1.619 1.00 93.94 87 ALA A N 1
ATOM 698 C CA . ALA A 1 87 ? -12.994 -3.829 -2.002 1.00 93.94 87 ALA A CA 1
ATOM 699 C C . ALA A 1 87 ? -12.180 -4.622 -0.971 1.00 93.94 87 ALA A C 1
ATOM 701 O O . ALA A 1 87 ? -12.373 -4.500 0.240 1.00 93.94 87 ALA A O 1
ATOM 702 N N . GLU A 1 88 ? -11.241 -5.430 -1.461 1.00 94.94 88 GLU A N 1
ATOM 703 C CA . GLU A 1 88 ? -10.288 -6.156 -0.624 1.00 94.94 88 GLU A CA 1
ATOM 704 C C . GLU A 1 88 ? -9.040 -5.317 -0.356 1.00 94.94 88 GLU A C 1
ATOM 706 O O . GLU A 1 88 ? -8.485 -4.672 -1.253 1.00 94.94 88 GLU A O 1
ATOM 711 N N . TYR A 1 89 ? -8.575 -5.383 0.886 1.00 96.19 89 TYR A N 1
ATOM 712 C CA . TYR A 1 89 ? -7.383 -4.709 1.360 1.00 96.19 89 TYR A CA 1
ATOM 713 C C . TYR A 1 89 ? -6.475 -5.678 2.104 1.00 96.19 89 TYR A C 1
ATOM 715 O O . TYR A 1 89 ? -6.931 -6.615 2.763 1.00 96.19 89 TYR A O 1
ATOM 723 N N . VAL A 1 90 ? -5.178 -5.400 2.046 1.00 96.06 90 VAL A N 1
ATOM 724 C CA . VAL A 1 90 ? -4.142 -6.141 2.763 1.00 96.06 90 VAL A CA 1
ATOM 725 C C . VAL A 1 90 ? -3.279 -5.183 3.577 1.00 96.06 90 VAL A C 1
ATOM 727 O O . VAL A 1 90 ? -2.963 -4.075 3.137 1.00 96.06 90 VAL A O 1
ATOM 730 N N . LEU A 1 91 ? -2.911 -5.594 4.785 1.00 96.06 91 LEU A N 1
ATOM 731 C CA . LEU A 1 91 ? -2.104 -4.792 5.690 1.00 96.06 91 LEU A CA 1
ATOM 732 C C . LEU A 1 91 ? -0.683 -4.632 5.137 1.00 96.06 91 LEU A C 1
ATOM 734 O O . LEU A 1 91 ? -0.013 -5.626 4.852 1.00 96.06 91 LEU A O 1
ATOM 738 N N . TRP A 1 92 ? -0.191 -3.395 5.047 1.00 95.69 92 TRP A N 1
ATOM 739 C CA . TRP A 1 92 ? 1.135 -3.098 4.497 1.00 95.69 92 TRP A CA 1
ATOM 740 C C . TRP A 1 92 ? 2.264 -3.864 5.198 1.00 95.69 92 TRP A C 1
ATOM 742 O O . TRP A 1 92 ? 3.129 -4.423 4.529 1.00 95.69 92 TRP A O 1
ATOM 752 N N . SER A 1 93 ? 2.225 -3.983 6.528 1.00 94.12 93 SER A N 1
ATOM 753 C CA . SER A 1 93 ? 3.268 -4.694 7.281 1.00 94.12 93 SER A CA 1
ATOM 754 C C . SER A 1 93 ? 3.399 -6.173 6.901 1.00 94.12 93 SER A C 1
ATOM 756 O O . SER A 1 93 ? 4.486 -6.733 7.002 1.00 94.12 93 SER A O 1
ATOM 758 N N . SER A 1 94 ? 2.328 -6.796 6.395 1.00 93.94 94 SER A N 1
ATOM 759 C CA . SER A 1 94 ? 2.362 -8.177 5.897 1.00 93.94 94 SER A CA 1
ATOM 760 C C . SER A 1 94 ? 3.009 -8.319 4.511 1.00 93.94 94 SER A C 1
ATOM 762 O O . SER A 1 94 ? 3.369 -9.424 4.113 1.00 93.94 94 SER A O 1
ATOM 764 N N . LEU A 1 95 ? 3.189 -7.210 3.786 1.00 93.12 95 LEU A N 1
ATOM 765 C CA . LEU A 1 95 ? 3.790 -7.171 2.451 1.00 93.12 95 LEU A CA 1
ATOM 766 C C . LEU A 1 95 ? 5.291 -6.863 2.473 1.00 93.12 95 LEU A C 1
ATOM 768 O O . LEU A 1 95 ? 5.960 -7.113 1.472 1.00 93.12 95 LEU A O 1
ATOM 772 N N . ILE A 1 96 ? 5.831 -6.346 3.583 1.00 91.81 96 ILE A N 1
ATOM 773 C CA . ILE A 1 96 ? 7.233 -5.901 3.676 1.00 91.81 96 ILE A CA 1
ATOM 774 C C . ILE A 1 96 ? 8.202 -7.023 3.286 1.00 91.81 96 ILE A C 1
ATOM 776 O O . ILE A 1 96 ? 9.069 -6.818 2.443 1.00 91.81 96 ILE A O 1
ATOM 780 N N . SER A 1 97 ? 8.017 -8.235 3.818 1.00 89.31 97 SER A N 1
ATOM 781 C CA . SER A 1 97 ? 8.892 -9.379 3.513 1.00 89.31 97 SER A CA 1
ATOM 782 C C . SER A 1 97 ? 8.827 -9.817 2.046 1.00 89.31 97 SER A C 1
ATOM 784 O O . SER A 1 97 ? 9.812 -10.306 1.495 1.00 89.31 97 SER A O 1
ATOM 786 N N . ILE A 1 98 ? 7.678 -9.630 1.391 1.00 90.75 98 ILE A N 1
ATOM 787 C CA . ILE A 1 98 ? 7.509 -9.893 -0.042 1.00 90.75 98 ILE A CA 1
ATOM 788 C C . ILE A 1 98 ? 8.255 -8.827 -0.848 1.00 90.75 98 ILE A C 1
ATOM 790 O O . ILE A 1 98 ? 8.941 -9.155 -1.813 1.00 90.75 98 ILE A O 1
ATOM 794 N N . VAL A 1 99 ? 8.142 -7.556 -0.459 1.00 91.25 99 VAL A N 1
ATOM 795 C CA . VAL A 1 99 ? 8.831 -6.448 -1.133 1.00 91.25 99 VAL A CA 1
ATOM 796 C C . VAL A 1 99 ? 10.347 -6.575 -0.994 1.00 91.25 99 VAL A C 1
ATOM 798 O O . VAL A 1 99 ? 11.038 -6.454 -2.003 1.00 91.25 99 VAL A O 1
ATOM 801 N N . GLU A 1 100 ? 10.859 -6.880 0.199 1.00 90.88 100 GLU A N 1
ATOM 802 C CA . GLU A 1 100 ? 12.298 -7.065 0.432 1.00 90.88 100 GLU A CA 1
ATOM 803 C C . GLU A 1 100 ? 12.870 -8.220 -0.391 1.00 90.88 100 GLU A C 1
ATOM 805 O O . GLU A 1 100 ? 13.800 -8.013 -1.167 1.00 90.88 100 GLU A O 1
ATOM 810 N N . ARG A 1 101 ? 12.235 -9.397 -0.366 1.00 90.00 101 ARG A N 1
ATOM 811 C CA . ARG A 1 101 ? 12.660 -10.531 -1.203 1.00 90.00 101 ARG A CA 1
ATOM 812 C C . ARG A 1 101 ? 12.721 -10.163 -2.685 1.00 90.00 101 ARG A C 1
ATOM 814 O O . ARG A 1 101 ? 13.661 -10.505 -3.391 1.00 90.00 101 ARG A O 1
ATOM 821 N N . ARG A 1 102 ? 11.742 -9.397 -3.172 1.00 88.50 102 ARG A N 1
ATOM 822 C CA . ARG A 1 102 ? 11.731 -8.943 -4.570 1.00 88.50 102 ARG A CA 1
ATOM 823 C C . ARG A 1 102 ? 12.831 -7.931 -4.876 1.00 88.50 102 ARG A C 1
ATOM 825 O O . ARG A 1 102 ? 13.277 -7.878 -6.023 1.00 88.50 102 ARG A O 1
ATOM 832 N N . ARG A 1 103 ? 13.249 -7.119 -3.899 1.00 89.94 103 ARG A N 1
ATOM 833 C CA . ARG A 1 103 ? 14.411 -6.227 -4.029 1.00 89.94 103 ARG A CA 1
ATOM 834 C C . ARG A 1 103 ? 15.702 -7.032 -4.123 1.00 89.94 103 ARG A C 1
ATOM 836 O O . ARG A 1 103 ? 16.537 -6.687 -4.951 1.00 89.94 103 ARG A O 1
ATOM 843 N N . GLU A 1 104 ? 15.831 -8.096 -3.337 1.00 89.62 104 GLU A N 1
ATOM 844 C CA . GLU A 1 104 ? 16.973 -9.018 -3.391 1.00 89.62 104 GLU A CA 1
ATOM 845 C C . GLU A 1 104 ? 17.037 -9.760 -4.733 1.00 89.62 104 GLU A C 1
ATOM 847 O O . GLU A 1 104 ? 18.087 -9.800 -5.368 1.00 89.62 104 GLU A O 1
ATOM 852 N N . GLU A 1 105 ? 15.902 -10.271 -5.220 1.00 88.69 105 GLU A N 1
ATOM 853 C CA . GLU A 1 105 ? 15.801 -10.949 -6.521 1.00 88.69 105 GLU A CA 1
ATOM 854 C C . GLU A 1 105 ? 16.022 -9.995 -7.709 1.00 88.69 105 GLU A C 1
ATOM 856 O O . GLU A 1 105 ? 16.487 -10.405 -8.771 1.00 88.69 105 GLU A O 1
ATOM 861 N N . ASN A 1 106 ? 15.658 -8.714 -7.563 1.00 86.62 106 ASN A N 1
ATOM 862 C CA . ASN A 1 106 ? 15.709 -7.716 -8.635 1.00 86.62 106 ASN A CA 1
ATOM 863 C C . ASN A 1 106 ? 16.351 -6.398 -8.162 1.00 86.62 106 ASN A C 1
ATOM 865 O O . ASN A 1 106 ? 15.691 -5.350 -8.176 1.00 86.62 106 ASN A O 1
ATOM 869 N N . PRO A 1 107 ? 17.654 -6.388 -7.828 1.00 84.50 107 PRO A N 1
ATOM 870 C CA . PRO A 1 107 ? 18.315 -5.238 -7.199 1.00 84.50 107 PRO A CA 1
ATOM 871 C C . PRO A 1 107 ? 18.363 -3.996 -8.099 1.00 84.50 107 PRO A C 1
ATOM 873 O O . PRO A 1 107 ? 18.432 -2.866 -7.622 1.00 84.50 107 PRO A O 1
ATOM 876 N N . LYS A 1 108 ? 18.259 -4.178 -9.423 1.00 85.19 108 LYS A N 1
ATOM 877 C CA . LYS A 1 108 ? 18.189 -3.077 -10.400 1.00 85.19 108 LYS A CA 1
ATOM 878 C C . LYS A 1 108 ? 16.843 -2.337 -10.381 1.00 85.19 108 LYS A C 1
ATOM 880 O O . LYS A 1 108 ? 16.730 -1.253 -10.955 1.00 85.19 108 LYS A O 1
ATOM 885 N N . ASN A 1 109 ? 15.808 -2.890 -9.745 1.00 87.12 109 ASN A N 1
ATOM 886 C CA . ASN A 1 109 ? 14.486 -2.275 -9.690 1.00 87.12 109 ASN A CA 1
ATOM 887 C C . ASN A 1 109 ? 14.425 -1.171 -8.623 1.00 87.12 109 ASN A C 1
ATOM 889 O O . ASN A 1 109 ? 13.912 -1.359 -7.519 1.00 87.12 109 ASN A O 1
ATOM 893 N N . ARG A 1 110 ? 14.885 0.028 -8.997 1.00 91.12 110 ARG A N 1
ATOM 894 C CA . ARG A 1 110 ? 14.884 1.228 -8.139 1.00 91.12 110 ARG A CA 1
ATOM 895 C C . ARG A 1 110 ? 13.492 1.639 -7.634 1.00 91.12 110 ARG A C 1
ATOM 897 O O . ARG A 1 110 ? 13.402 2.404 -6.676 1.00 91.12 110 ARG A O 1
ATOM 904 N N . TYR A 1 111 ? 12.417 1.150 -8.254 1.00 95.19 111 TYR A N 1
ATOM 905 C CA . TYR A 1 111 ? 11.050 1.511 -7.889 1.00 95.19 111 TYR A CA 1
ATOM 906 C C . TYR A 1 111 ? 10.504 0.748 -6.682 1.00 95.19 111 TYR A C 1
ATOM 908 O O . TYR A 1 111 ? 9.604 1.260 -6.026 1.00 95.19 111 TYR A O 1
ATOM 916 N N . LEU A 1 112 ? 11.019 -0.447 -6.371 1.00 93.44 112 LEU A N 1
ATOM 917 C CA . LEU A 1 112 ? 10.638 -1.140 -5.134 1.00 93.44 112 LEU A CA 1
ATOM 918 C C . LEU A 1 112 ? 11.147 -0.375 -3.905 1.00 93.44 112 LEU A C 1
ATOM 920 O O . LEU A 1 112 ? 10.417 -0.229 -2.930 1.00 93.44 112 LEU A O 1
ATOM 924 N N . SER A 1 113 ? 12.354 0.196 -3.989 1.00 93.50 113 SER A N 1
ATOM 925 C CA . SER A 1 113 ? 12.860 1.119 -2.966 1.00 93.50 113 SER A CA 1
ATOM 926 C C . SER A 1 113 ? 11.976 2.356 -2.833 1.00 93.50 113 SER A C 1
ATOM 928 O O . SER A 1 113 ? 11.630 2.722 -1.719 1.00 93.50 113 SER A O 1
ATOM 930 N N . LEU A 1 114 ? 11.537 2.947 -3.951 1.00 95.88 114 LEU A N 1
ATOM 931 C CA . LEU A 1 114 ? 10.616 4.085 -3.912 1.00 95.88 114 LEU A CA 1
ATOM 932 C C . LEU A 1 114 ? 9.292 3.738 -3.205 1.00 95.88 114 LEU A C 1
ATOM 934 O O . LEU A 1 114 ? 8.783 4.550 -2.444 1.00 95.88 114 LEU A O 1
ATOM 938 N N . VAL A 1 115 ? 8.730 2.547 -3.440 1.00 95.62 115 VAL A N 1
ATOM 939 C CA . VAL A 1 115 ? 7.500 2.095 -2.762 1.00 95.62 115 VAL A CA 1
ATOM 940 C C . VAL A 1 115 ? 7.694 2.043 -1.245 1.00 95.62 115 VAL A C 1
ATOM 942 O O . VAL A 1 115 ? 6.858 2.574 -0.517 1.00 95.62 115 VAL A O 1
ATOM 945 N N . MET A 1 116 ? 8.798 1.447 -0.780 1.00 94.69 116 MET A N 1
ATOM 946 C CA . MET A 1 116 ? 9.140 1.398 0.647 1.00 94.69 116 MET A CA 1
ATOM 947 C C . MET A 1 116 ? 9.310 2.803 1.232 1.00 94.69 116 MET A C 1
ATOM 949 O O . MET A 1 116 ? 8.735 3.096 2.273 1.00 94.69 116 MET A O 1
ATOM 953 N N . GLU A 1 117 ? 10.054 3.674 0.544 1.00 95.75 117 GLU A N 1
ATOM 954 C CA . GLU A 1 117 ? 10.296 5.056 0.972 1.00 95.75 117 GLU A CA 1
ATOM 955 C C . GLU A 1 117 ? 8.976 5.844 1.083 1.00 95.75 117 GLU A C 1
ATOM 957 O O . GLU A 1 117 ? 8.723 6.443 2.120 1.00 95.75 117 GLU A O 1
ATOM 962 N N . ILE A 1 118 ? 8.085 5.780 0.081 1.00 97.12 118 ILE A N 1
ATOM 963 C CA . ILE A 1 118 ? 6.774 6.459 0.128 1.00 97.12 118 ILE A CA 1
ATOM 964 C C . ILE A 1 118 ? 5.936 5.957 1.308 1.00 97.12 118 ILE A C 1
ATOM 966 O O . ILE A 1 118 ? 5.338 6.750 2.029 1.00 97.12 118 ILE A O 1
ATOM 970 N N . LEU A 1 119 ? 5.860 4.639 1.506 1.00 96.50 119 LEU A N 1
ATOM 971 C CA . LEU A 1 119 ? 5.045 4.070 2.579 1.00 96.50 119 LEU A CA 1
ATOM 972 C C . LEU A 1 119 ? 5.632 4.356 3.960 1.00 96.50 119 LEU A C 1
ATOM 974 O O . LEU A 1 119 ? 4.864 4.495 4.906 1.00 96.50 119 LEU A O 1
ATOM 978 N N . ASN A 1 120 ? 6.953 4.501 4.068 1.00 95.94 120 ASN A N 1
ATOM 979 C CA . ASN A 1 120 ? 7.608 4.968 5.281 1.00 95.94 120 ASN A CA 1
ATOM 980 C C . ASN A 1 120 ? 7.288 6.442 5.567 1.00 95.94 120 ASN A C 1
ATOM 982 O O . ASN A 1 120 ? 6.885 6.764 6.676 1.00 95.94 120 ASN A O 1
ATOM 986 N N . GLU A 1 121 ? 7.373 7.319 4.565 1.00 97.31 121 GLU A N 1
ATOM 987 C CA . GLU A 1 121 ? 6.998 8.738 4.701 1.00 97.31 121 GLU A CA 1
ATOM 988 C C . GLU A 1 121 ? 5.526 8.908 5.110 1.00 97.31 121 GLU A C 1
ATOM 990 O O . GLU A 1 121 ? 5.206 9.740 5.952 1.00 97.31 121 GLU A O 1
ATOM 995 N N . ILE A 1 122 ? 4.622 8.079 4.573 1.00 96.50 122 ILE A N 1
ATOM 996 C CA . ILE A 1 122 ? 3.224 8.036 5.030 1.00 96.50 122 ILE A CA 1
ATOM 997 C C . ILE A 1 122 ? 3.156 7.536 6.476 1.00 96.50 122 ILE A C 1
ATOM 999 O O . ILE A 1 122 ? 2.466 8.132 7.291 1.00 96.50 122 ILE A O 1
ATOM 1003 N N . ASN A 1 123 ? 3.847 6.442 6.808 1.00 94.62 123 ASN A N 1
ATOM 1004 C CA . ASN A 1 123 ? 3.810 5.826 8.138 1.00 94.62 123 ASN A CA 1
ATOM 1005 C C . ASN A 1 123 ? 4.311 6.751 9.254 1.00 94.62 123 ASN A C 1
ATOM 1007 O O . ASN A 1 123 ? 3.846 6.633 10.391 1.00 94.62 123 ASN A O 1
ATOM 1011 N N . GLU A 1 124 ? 5.260 7.623 8.924 1.00 95.12 124 GLU A N 1
ATOM 1012 C CA . GLU A 1 124 ? 5.868 8.583 9.839 1.00 95.12 124 GLU A CA 1
ATOM 1013 C C . GLU A 1 124 ? 5.189 9.957 9.828 1.00 95.12 124 GLU A C 1
ATOM 1015 O O . GLU A 1 124 ? 5.557 10.808 10.634 1.00 95.12 124 GLU A O 1
ATOM 1020 N N . SER A 1 125 ? 4.182 10.182 8.976 1.00 95.88 125 SER A N 1
ATOM 1021 C CA . SER A 1 125 ? 3.526 11.486 8.886 1.00 95.88 125 SER A CA 1
ATOM 1022 C C . SER A 1 125 ? 2.746 11.851 10.147 1.00 95.88 125 SER A C 1
ATOM 1024 O O . SER A 1 125 ? 2.168 10.991 10.822 1.00 95.88 125 SER A O 1
ATOM 1026 N N . ASP A 1 126 ? 2.657 13.155 10.423 1.00 94.25 126 ASP A N 1
ATOM 1027 C CA . ASP A 1 126 ? 1.912 13.692 11.565 1.00 94.25 126 ASP A CA 1
ATOM 1028 C C . ASP A 1 126 ? 0.461 13.200 11.587 1.00 94.25 126 ASP A C 1
ATOM 1030 O O . ASP A 1 126 ? -0.053 12.829 12.642 1.00 94.25 126 ASP A O 1
ATOM 1034 N N . ASP A 1 127 ? -0.185 13.104 10.421 1.00 93.00 127 ASP A N 1
ATOM 1035 C CA . ASP A 1 127 ? -1.553 12.600 10.297 1.00 93.00 127 ASP A CA 1
ATOM 1036 C C . ASP A 1 127 ? -1.681 11.166 10.845 1.00 93.00 127 ASP A C 1
ATOM 1038 O O . ASP A 1 127 ? -2.619 10.856 11.588 1.00 93.00 127 ASP A O 1
ATOM 1042 N N . ILE A 1 128 ? -0.721 10.286 10.537 1.00 93.88 128 ILE A N 1
ATOM 1043 C CA . ILE A 1 128 ? -0.699 8.913 11.054 1.00 93.88 128 ILE A CA 1
ATOM 1044 C C . ILE A 1 128 ? -0.336 8.883 12.541 1.00 93.88 128 ILE A C 1
ATOM 1046 O O . ILE A 1 128 ? -0.950 8.129 13.306 1.00 93.88 128 ILE A O 1
ATOM 1050 N N . GLN A 1 129 ? 0.620 9.702 12.983 1.00 93.19 129 GLN A N 1
ATOM 1051 C CA . GLN A 1 129 ? 0.973 9.779 14.403 1.00 93.19 129 GLN A CA 1
ATOM 1052 C C . GLN A 1 129 ? -0.220 10.258 15.245 1.00 93.19 129 GLN A C 1
ATOM 1054 O O . GLN A 1 129 ? -0.508 9.681 16.296 1.00 93.19 129 GLN A O 1
ATOM 1059 N N . LEU A 1 130 ? -0.999 11.225 14.755 1.00 89.81 130 LEU A N 1
ATOM 1060 C CA . LEU A 1 130 ? -2.233 11.686 15.395 1.00 89.81 130 LEU A CA 1
ATOM 1061 C C . LEU A 1 130 ? -3.281 10.573 15.508 1.00 89.81 130 LEU A C 1
ATOM 1063 O O . LEU A 1 130 ? -3.926 10.443 16.554 1.00 89.81 130 LEU A O 1
ATOM 1067 N N . LEU A 1 131 ? -3.431 9.729 14.481 1.00 90.06 131 LEU A N 1
ATOM 1068 C CA . LEU A 1 131 ? -4.301 8.550 14.561 1.00 90.06 131 LEU A CA 1
ATOM 1069 C C . LEU A 1 131 ? -3.839 7.579 15.652 1.00 90.06 131 LEU A C 1
ATOM 1071 O O . LEU A 1 131 ? -4.671 7.064 16.394 1.00 90.06 131 LEU A O 1
ATOM 1075 N N . ARG A 1 132 ? -2.528 7.378 15.817 1.00 89.50 132 ARG A N 1
ATOM 1076 C CA . ARG A 1 132 ? -1.956 6.499 16.855 1.00 89.50 132 ARG A CA 1
ATOM 1077 C C . ARG A 1 132 ? -2.100 7.053 18.271 1.00 89.50 132 ARG A C 1
ATOM 1079 O O . ARG A 1 132 ? -2.214 6.276 19.221 1.00 89.50 132 ARG A O 1
ATOM 1086 N N . LEU A 1 133 ? -2.106 8.375 18.432 1.00 85.75 133 LEU A N 1
ATOM 1087 C CA . LEU A 1 133 ? -2.266 9.028 19.734 1.00 85.75 133 LEU A CA 1
ATOM 1088 C C . LEU A 1 133 ? -3.697 8.916 20.277 1.00 85.75 133 LEU A C 1
ATOM 1090 O O . LEU A 1 133 ? -3.880 8.788 21.487 1.00 85.75 133 LEU A O 1
ATOM 1094 N N . ARG A 1 134 ? -4.722 8.906 19.412 1.00 78.38 134 ARG A N 1
ATOM 1095 C CA . ARG A 1 134 ? -6.132 8.826 19.844 1.00 78.38 134 ARG A CA 1
ATOM 1096 C C . ARG A 1 134 ? -6.425 7.583 20.708 1.00 78.38 134 ARG A C 1
ATOM 1098 O O . ARG A 1 134 ? -6.955 7.760 21.807 1.00 78.38 134 ARG A O 1
ATOM 1105 N N . PRO A 1 135 ? -6.064 6.348 20.300 1.00 75.06 135 PRO A N 1
ATOM 1106 C CA . PRO A 1 135 ? -6.213 5.169 21.148 1.00 75.06 135 PRO A CA 1
ATOM 1107 C C . PRO A 1 135 ? -5.373 5.231 22.426 1.00 75.06 135 PRO A C 1
ATOM 1109 O O . PRO A 1 135 ? -5.881 4.870 23.485 1.00 75.06 135 PRO A O 1
ATOM 1112 N N . LYS A 1 136 ? -4.118 5.704 22.352 1.00 74.31 136 LYS A N 1
ATOM 1113 C CA . LYS A 1 136 ? -3.221 5.792 23.520 1.00 74.31 136 LYS A CA 1
ATOM 1114 C C . LYS A 1 136 ? -3.814 6.677 24.615 1.00 74.31 136 LYS A C 1
ATOM 1116 O O . LYS A 1 136 ? -3.984 6.218 25.740 1.00 74.31 136 LYS A O 1
ATOM 1121 N N . ASN A 1 137 ? -4.264 7.875 24.250 1.00 74.56 137 ASN A N 1
ATOM 1122 C CA . ASN A 1 137 ? -4.877 8.816 25.187 1.00 74.56 137 ASN A CA 1
ATOM 1123 C C . ASN A 1 137 ? -6.173 8.261 25.806 1.00 74.56 137 ASN A C 1
ATOM 1125 O O . ASN A 1 137 ? -6.481 8.531 26.966 1.00 74.56 137 ASN A O 1
ATOM 1129 N N . LEU A 1 138 ? -6.958 7.483 25.049 1.00 73.00 138 LEU A N 1
ATOM 1130 C CA . LEU A 1 138 ? -8.154 6.816 25.576 1.00 73.00 138 LEU A CA 1
ATOM 1131 C C . LEU A 1 138 ? -7.805 5.707 26.576 1.00 73.00 138 LEU A C 1
ATOM 1133 O O . LEU A 1 138 ? -8.500 5.561 27.582 1.00 73.00 138 LEU A O 1
ATOM 1137 N N . ILE A 1 139 ? -6.745 4.938 26.314 1.00 74.25 139 ILE A N 1
ATOM 1138 C CA . ILE A 1 139 ? -6.254 3.899 27.226 1.00 74.25 139 ILE A CA 1
ATOM 1139 C C . ILE A 1 139 ? -5.733 4.541 28.513 1.00 74.25 139 ILE A C 1
ATOM 1141 O O . ILE A 1 139 ? -6.170 4.147 29.589 1.00 74.25 139 ILE A O 1
ATOM 1145 N N . GLU A 1 140 ? -4.890 5.569 28.421 1.00 73.31 140 GLU A N 1
ATOM 1146 C CA . GLU A 1 140 ? -4.358 6.291 29.585 1.00 73.31 140 GLU A CA 1
ATOM 1147 C C . GLU A 1 140 ? -5.473 6.890 30.451 1.00 73.31 140 GLU A C 1
ATOM 1149 O O . GLU A 1 140 ? -5.487 6.700 31.668 1.00 73.31 140 GLU A O 1
ATOM 1154 N N . LYS A 1 141 ? -6.475 7.533 29.831 1.00 74.50 141 LYS A N 1
ATOM 1155 C CA . LYS A 1 141 ? -7.657 8.037 30.550 1.00 74.50 141 LYS A CA 1
ATOM 1156 C C . LYS A 1 141 ? -8.418 6.923 31.266 1.00 74.50 141 LYS A C 1
ATOM 1158 O O . LYS A 1 141 ? -8.844 7.119 32.402 1.00 74.50 141 LYS A O 1
ATOM 1163 N N . ARG A 1 142 ? -8.601 5.762 30.626 1.00 69.94 142 ARG A N 1
ATOM 1164 C CA . ARG A 1 142 ? -9.276 4.611 31.248 1.00 69.94 142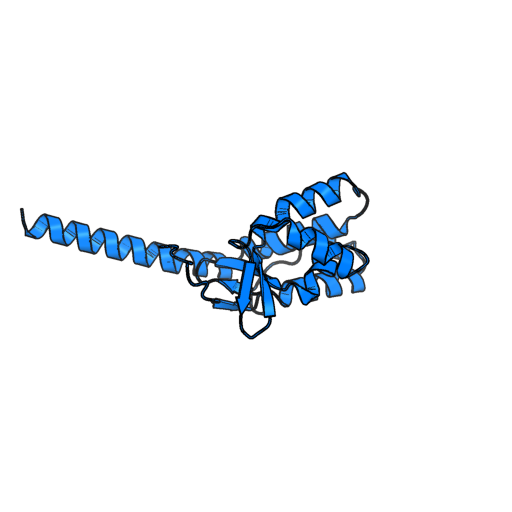 ARG A CA 1
ATOM 1165 C C . ARG A 1 142 ? -8.471 4.038 32.409 1.00 69.94 142 ARG A C 1
ATOM 1167 O O . ARG A 1 142 ? -9.059 3.783 33.451 1.00 69.94 142 ARG A O 1
ATOM 1174 N N . VAL A 1 143 ? -7.159 3.868 32.251 1.00 76.56 143 VAL A N 1
ATOM 1175 C CA . VAL A 1 143 ? -6.271 3.378 33.317 1.00 76.56 143 VAL A CA 1
ATOM 1176 C C . VAL A 1 143 ? -6.335 4.308 34.525 1.00 76.56 143 VAL A C 1
ATOM 1178 O O . VAL A 1 143 ? -6.568 3.834 35.634 1.00 76.56 143 VAL A O 1
ATOM 1181 N N . LYS A 1 144 ? -6.250 5.627 34.310 1.00 76.50 144 LYS A N 1
ATOM 1182 C CA . LYS A 1 144 ? -6.386 6.617 35.384 1.00 76.50 144 LYS A CA 1
ATOM 1183 C C . LYS A 1 144 ? -7.740 6.519 36.099 1.00 76.50 144 LYS A C 1
ATOM 1185 O O . LYS A 1 144 ? -7.783 6.419 37.314 1.00 76.50 144 LYS A O 1
ATOM 1190 N N . GLN A 1 145 ? -8.846 6.435 35.355 1.00 73.38 145 GLN A N 1
ATOM 1191 C CA . GLN A 1 145 ? -10.189 6.277 35.938 1.00 73.38 145 GLN A CA 1
ATOM 1192 C C . GLN A 1 145 ? -10.398 4.970 36.719 1.00 73.38 145 GLN A C 1
ATOM 1194 O O . GLN A 1 145 ? -11.329 4.891 37.525 1.00 73.38 145 GLN A O 1
ATOM 1199 N N . VAL A 1 146 ? -9.631 3.922 36.416 1.00 74.00 146 VAL A N 1
ATOM 1200 C CA . VAL A 1 146 ? -9.654 2.660 37.166 1.00 74.00 146 VAL A CA 1
ATOM 1201 C C . VAL A 1 146 ? -8.796 2.787 38.425 1.00 74.00 146 VAL A C 1
ATOM 1203 O O . VAL A 1 146 ? -9.277 2.426 39.493 1.00 74.00 146 VAL A O 1
ATOM 1206 N N . GLY A 1 147 ? -7.596 3.369 38.327 1.00 70.12 147 GLY A N 1
ATOM 1207 C CA . GLY A 1 147 ? -6.737 3.666 39.481 1.00 70.12 147 GLY A CA 1
ATOM 1208 C C . GLY A 1 147 ? -7.430 4.553 40.521 1.00 70.12 147 GLY A C 1
ATOM 1209 O O . GLY A 1 147 ? -7.576 4.141 41.668 1.00 70.12 147 GLY A O 1
ATOM 1210 N N . ASP A 1 148 ? -7.994 5.686 40.088 1.00 67.81 148 ASP A N 1
ATOM 1211 C CA . ASP A 1 148 ? -8.736 6.625 40.947 1.00 67.81 148 ASP A CA 1
ATOM 1212 C C . ASP A 1 148 ? -9.985 5.982 41.588 1.00 67.81 148 ASP A C 1
ATOM 1214 O O . ASP A 1 148 ? -10.487 6.443 42.615 1.00 67.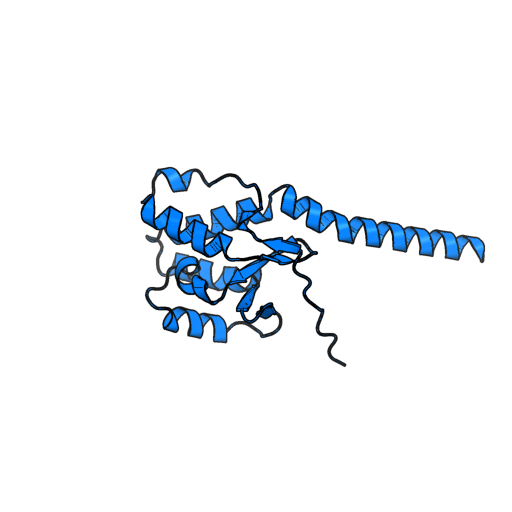81 148 ASP A O 1
ATOM 1218 N N . ARG A 1 149 ? -10.543 4.932 40.963 1.00 59.91 149 ARG A N 1
ATOM 1219 C CA . ARG A 1 149 ? -11.644 4.152 41.542 1.00 59.91 149 ARG A CA 1
ATOM 1220 C C . ARG A 1 149 ? -11.142 3.179 42.598 1.00 59.91 149 ARG A C 1
ATOM 1222 O O . ARG A 1 149 ? -11.775 3.101 43.639 1.00 59.91 149 ARG A O 1
ATOM 1229 N N . CYS A 1 150 ? -10.034 2.479 42.367 1.00 58.22 150 CYS A N 1
ATOM 1230 C CA . CYS A 1 150 ? -9.460 1.566 43.356 1.00 58.22 150 CYS A CA 1
ATOM 1231 C C . CYS A 1 150 ? -9.037 2.291 44.645 1.00 58.22 150 CYS A C 1
ATOM 1233 O O . CYS A 1 150 ? -9.264 1.761 45.723 1.00 58.22 150 CYS A O 1
ATOM 1235 N N . GLU A 1 151 ? -8.515 3.518 44.556 1.00 57.69 151 GLU A N 1
ATOM 1236 C CA . GLU A 1 151 ? -8.129 4.314 45.736 1.00 57.69 151 GLU A CA 1
ATOM 1237 C C . GLU A 1 151 ? -9.320 4.800 46.578 1.00 57.69 151 GLU A C 1
ATOM 1239 O O . GLU A 1 151 ? -9.171 5.036 47.770 1.00 57.69 151 GLU A O 1
ATOM 1244 N N . LYS A 1 152 ? -10.519 4.927 45.993 1.00 57.50 152 LYS A N 1
ATOM 1245 C CA . LYS A 1 152 ? -11.732 5.352 46.718 1.00 57.50 152 LYS A CA 1
ATOM 1246 C C . LYS A 1 152 ? -12.431 4.235 47.497 1.00 57.50 152 LYS A C 1
ATOM 1248 O O . LYS A 1 152 ? -13.383 4.524 48.217 1.00 57.50 152 LYS A O 1
ATOM 1253 N N . PHE A 1 153 ? -12.008 2.984 47.324 1.00 52.16 153 PHE A N 1
ATOM 1254 C CA . PHE A 1 153 ? -12.570 1.816 48.012 1.00 52.16 153 PHE A CA 1
ATOM 1255 C C . PHE A 1 153 ? -11.564 1.142 48.966 1.00 52.16 153 PHE A C 1
ATOM 1257 O O . PHE A 1 153 ? -11.835 0.031 49.422 1.00 52.16 153 PHE A O 1
ATOM 1264 N N . CYS A 1 154 ? -10.441 1.805 49.268 1.00 46.97 154 CYS A N 1
ATOM 1265 C CA . CYS A 1 154 ? -9.453 1.395 50.269 1.00 46.97 154 CYS A CA 1
ATOM 1266 C C . CYS A 1 154 ? -9.537 2.274 51.520 1.00 46.97 154 CYS A C 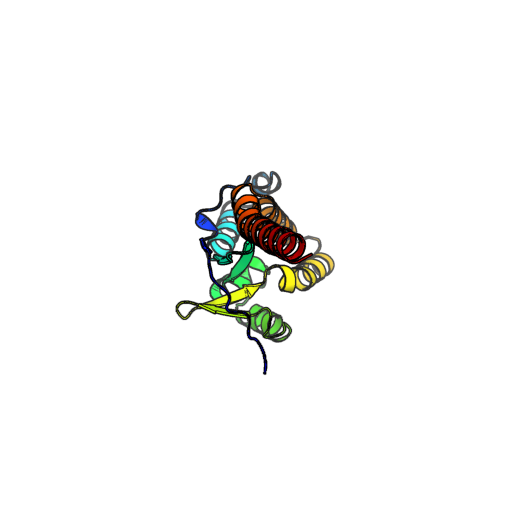1
ATOM 1268 O O . CYS A 1 154 ? -9.744 3.499 51.364 1.00 46.97 154 CYS A O 1
#

pLDDT: mean 87.87, std 12.77, range [30.34, 97.56]

Foldseek 3Di:
DDPLPDFAFDFQLLPFDFDQDPVCVVDDVVLLVLLVVQQSRWTATLQLWTKGWLVSQCSLLVHDDSVVSVVVVVPFDPSQWDADPNTIIGTPVSCPVVLVVVCVVPVVPVVSVSSVVVVVRRSPGPVSVVSNVVVVVVVVVVVVVVVVVVVVVD

Sequence (154 aa):
MNNKSVIVFSSDIRGINYKMPERAKDLDKTTVKKITNAINYGKTDSRGLIWINCSTIHTVLRVRRKVDARHLLETIDSKYKTTYEGAEYVLWSSLISIVERRREENPKNRYLSLVMEILNEINESDDIQLLRLRPKNLIEKRVKQVGDRCEKFC

Radius of gyration: 18.65 Å; chains: 1; bounding box: 35×32×66 Å